Protein AF-W7A1K9-F1 (afdb_monomer_lite)

Foldseek 3Di:
DFDKDPFPVPDPDDPVVVVVLVVVLVVLVVVLVVLVVLLVVLVVQLVVLVVVVVVVVVVLVVCVVPPVSVVCVVPVVNVVVVVVVSVVSNVVSVVSNCRSVVSQVVVQVVCVVVQWHQDPPVSHIMGTHDDDDD

Organism: NCBI:txid1237626

Secondary structure (DSSP, 8-state):
---EESSGGGS---HHHHHHHHHHHHHHHHHHHHHHHHHHHHHHHHHHHHHHHHHHHHHHHHTTT-HHHHHHHH-HHHHHHHHHHHHHHHHHHHTTTTHHHHHHHHHHHHHGGGTEEE-TTT--EEEES-----

pLDDT: mean 86.51, std 12.62, range [36.5, 97.0]

Structure (mmCIF, N/CA/C/O backbone):
data_AF-W7A1K9-F1
#
_entry.id   AF-W7A1K9-F1
#
loop_
_atom_site.group_PDB
_atom_site.id
_atom_site.type_symbol
_atom_site.label_atom_id
_atom_site.label_alt_id
_atom_site.label_comp_id
_atom_site.label_asym_id
_atom_site.label_entity_id
_atom_site.label_seq_id
_atom_site.pdbx_PDB_ins_code
_atom_site.Cartn_x
_atom_site.Cartn_y
_atom_site.Cartn_z
_atom_site.occupancy
_atom_site.B_iso_or_equiv
_atom_site.auth_seq_id
_atom_site.auth_comp_id
_atom_site.auth_asym_id
_atom_site.auth_atom_id
_atom_site.pdbx_PDB_model_num
ATOM 1 N N . MET A 1 1 ? 31.935 5.159 -8.410 1.00 42.44 1 MET A N 1
ATOM 2 C CA . MET A 1 1 ? 30.562 5.709 -8.483 1.00 42.44 1 MET A CA 1
ATOM 3 C C . MET A 1 1 ? 29.998 5.357 -9.849 1.00 42.44 1 MET A C 1
ATOM 5 O O . MET A 1 1 ? 30.630 5.697 -10.836 1.00 42.44 1 MET A O 1
ATOM 9 N N . SER A 1 2 ? 28.894 4.607 -9.923 1.00 47.59 2 SER A N 1
ATOM 10 C CA . SER A 1 2 ? 28.248 4.323 -11.212 1.00 47.59 2 SER A CA 1
ATOM 11 C C . SER A 1 2 ? 27.448 5.567 -11.603 1.00 47.59 2 SER A C 1
ATOM 13 O O . SER A 1 2 ? 26.518 5.936 -10.887 1.00 47.59 2 SER A O 1
ATOM 15 N N . TYR A 1 3 ? 27.889 6.276 -12.643 1.00 60.97 3 TYR A N 1
ATOM 16 C CA . TYR A 1 3 ? 27.214 7.476 -13.134 1.00 60.97 3 TYR A CA 1
ATOM 17 C C . TYR A 1 3 ? 25.877 7.081 -13.765 1.00 60.97 3 TYR A C 1
ATOM 19 O O . TYR A 1 3 ? 25.799 6.097 -14.497 1.00 60.97 3 TYR A O 1
ATOM 27 N N . ALA A 1 4 ? 24.827 7.828 -13.437 1.00 62.00 4 ALA A N 1
ATOM 28 C CA . ALA A 1 4 ? 23.495 7.659 -13.993 1.00 62.00 4 ALA A CA 1
ATOM 29 C C . ALA A 1 4 ? 23.173 8.860 -14.881 1.00 62.00 4 ALA A C 1
ATOM 31 O O . ALA A 1 4 ? 23.276 10.000 -14.424 1.00 62.00 4 ALA A O 1
ATOM 32 N N . PHE A 1 5 ? 22.764 8.613 -16.122 1.00 67.44 5 PHE A N 1
ATOM 33 C CA . PHE A 1 5 ? 22.283 9.661 -17.017 1.00 67.44 5 PHE A CA 1
ATOM 34 C C . PHE A 1 5 ? 20.760 9.685 -16.989 1.00 67.44 5 PHE A C 1
ATOM 36 O O . PHE A 1 5 ? 20.102 8.725 -17.396 1.00 67.44 5 PHE A O 1
ATOM 43 N N . CYS A 1 6 ? 20.220 10.793 -16.488 1.00 68.69 6 CYS A N 1
ATOM 44 C CA . CYS A 1 6 ? 18.793 11.058 -16.409 1.00 68.69 6 CYS A CA 1
ATOM 45 C C . CYS A 1 6 ? 18.483 12.409 -17.071 1.00 68.69 6 CYS A C 1
ATOM 47 O O . CYS A 1 6 ? 19.120 13.402 -16.718 1.00 68.69 6 CYS A O 1
ATOM 49 N N . PRO A 1 7 ? 17.450 12.502 -17.918 1.00 68.06 7 PRO A N 1
ATOM 50 C CA . PRO A 1 7 ? 16.703 11.395 -18.517 1.00 68.06 7 PRO A CA 1
ATOM 51 C C . PRO A 1 7 ? 17.429 10.710 -19.690 1.00 68.06 7 PRO A C 1
ATOM 53 O O . PRO A 1 7 ? 18.323 11.289 -20.310 1.00 68.06 7 PRO A O 1
ATOM 56 N N . VAL A 1 8 ? 16.977 9.499 -20.039 1.00 68.25 8 VAL A N 1
ATOM 57 C CA . VAL A 1 8 ? 17.476 8.678 -21.167 1.00 68.25 8 VAL A CA 1
ATOM 58 C C . VAL A 1 8 ? 17.495 9.419 -22.510 1.00 68.25 8 VAL A C 1
ATOM 60 O O . VAL A 1 8 ? 18.289 9.079 -23.378 1.00 68.25 8 VAL A O 1
ATOM 63 N N . TYR A 1 9 ? 16.690 10.466 -22.705 1.00 61.94 9 TYR A N 1
ATOM 64 C CA . TYR A 1 9 ? 16.641 11.194 -23.981 1.00 61.94 9 TYR A CA 1
ATOM 65 C C . TYR A 1 9 ? 17.959 11.918 -24.333 1.00 61.94 9 TYR A C 1
ATOM 67 O O . TYR A 1 9 ? 18.183 12.228 -25.502 1.00 61.94 9 TYR A O 1
ATOM 75 N N . HIS A 1 10 ? 18.843 12.156 -23.354 1.00 63.03 10 HIS A N 1
ATOM 76 C CA . HIS A 1 10 ? 20.183 12.724 -23.579 1.00 63.03 10 HIS A CA 1
ATOM 77 C C . HIS A 1 10 ? 21.233 11.686 -23.990 1.00 63.03 10 HIS A C 1
ATOM 79 O O . HIS A 1 10 ? 22.397 12.026 -24.192 1.00 63.03 10 HIS A O 1
ATOM 85 N N . VAL A 1 11 ? 20.834 10.421 -24.102 1.00 68.81 11 VAL A N 1
ATOM 86 C CA . VAL A 1 11 ? 21.702 9.332 -24.525 1.00 68.81 11 VAL A CA 1
ATOM 87 C C . VAL A 1 11 ? 21.708 9.229 -26.051 1.00 68.81 11 VAL A C 1
ATOM 89 O O . VAL A 1 11 ? 20.666 9.340 -26.708 1.00 68.81 11 VAL A O 1
ATOM 92 N N . ASN A 1 12 ? 22.893 9.002 -26.622 1.00 70.00 12 ASN A N 1
ATOM 93 C CA . ASN A 1 12 ? 23.073 8.795 -28.056 1.00 70.00 12 ASN A CA 1
ATOM 94 C C . ASN A 1 12 ? 22.616 7.378 -28.462 1.00 70.00 12 ASN A C 1
ATOM 96 O O . ASN A 1 12 ? 23.413 6.450 -28.537 1.00 70.00 12 ASN A O 1
ATOM 100 N N . ILE A 1 13 ? 21.304 7.210 -28.642 1.00 75.56 13 ILE A N 1
ATOM 101 C CA . ILE A 1 13 ? 20.644 5.985 -29.124 1.00 75.56 13 ILE A CA 1
ATOM 102 C C . ILE A 1 13 ? 19.767 6.290 -30.343 1.00 75.56 13 ILE A C 1
ATOM 104 O O . ILE A 1 13 ? 19.338 7.432 -30.543 1.00 75.56 13 ILE A O 1
ATOM 108 N N . ASN A 1 14 ? 19.481 5.263 -31.144 1.00 83.31 14 ASN A N 1
ATOM 109 C CA . ASN A 1 14 ? 18.691 5.398 -32.367 1.00 83.31 14 ASN A CA 1
ATOM 110 C C . ASN A 1 14 ? 17.261 5.879 -32.065 1.00 83.31 14 ASN A C 1
ATOM 112 O O . ASN A 1 14 ? 16.678 5.539 -31.034 1.00 83.31 14 ASN A O 1
ATOM 116 N N . GLN A 1 15 ? 16.666 6.632 -32.994 1.00 83.56 15 GLN A N 1
ATOM 117 C CA . GLN A 1 15 ? 15.337 7.230 -32.819 1.00 83.56 15 GLN A CA 1
ATOM 118 C C . GLN A 1 15 ? 14.225 6.217 -32.462 1.00 83.56 15 GLN A C 1
ATOM 120 O O . GLN A 1 15 ? 13.489 6.486 -31.513 1.00 83.56 15 GLN A O 1
ATOM 125 N N . PRO A 1 16 ? 14.136 5.026 -33.093 1.00 86.44 16 PRO A N 1
ATOM 126 C CA . PRO A 1 16 ? 13.126 4.029 -32.720 1.00 86.44 16 PRO A CA 1
ATOM 127 C C . PRO A 1 16 ? 13.298 3.519 -31.282 1.00 86.44 16 PRO A C 1
ATOM 129 O O . PRO A 1 16 ? 12.329 3.373 -30.545 1.00 86.44 16 PRO A O 1
ATOM 132 N N . GLN A 1 17 ? 14.546 3.333 -30.835 1.00 81.50 17 GLN A N 1
ATOM 133 C CA . GLN A 1 17 ? 14.840 2.907 -29.463 1.00 81.50 17 GLN A CA 1
ATOM 134 C C . GLN A 1 17 ? 14.446 3.980 -28.443 1.00 81.50 17 GLN A C 1
ATOM 136 O O . GLN A 1 17 ? 13.991 3.653 -27.348 1.00 81.50 17 GLN A O 1
ATOM 141 N N . LYS A 1 18 ? 14.590 5.266 -28.790 1.00 83.06 18 LYS A N 1
ATOM 142 C CA . LYS A 1 18 ? 14.123 6.373 -27.942 1.00 83.06 18 LYS A CA 1
ATOM 143 C C . LYS A 1 18 ? 12.608 6.345 -27.773 1.00 83.06 18 LYS A C 1
ATOM 145 O O . LYS A 1 18 ? 12.128 6.517 -26.655 1.00 83.06 18 LYS A O 1
ATOM 150 N N . GLU A 1 19 ? 11.868 6.116 -28.855 1.00 86.81 19 GLU A N 1
ATOM 151 C CA . GLU A 1 19 ? 10.405 6.023 -28.815 1.00 86.81 19 GLU A CA 1
ATOM 152 C C . GLU A 1 19 ? 9.932 4.832 -27.977 1.00 86.81 19 GLU A C 1
ATOM 154 O O . GLU A 1 19 ? 9.042 4.993 -27.140 1.00 86.81 19 GLU A O 1
ATOM 159 N N . ASP A 1 20 ? 10.565 3.668 -28.127 1.00 87.69 20 ASP A N 1
ATOM 160 C CA . ASP A 1 20 ? 10.232 2.478 -27.342 1.00 87.69 20 ASP A CA 1
ATOM 161 C C . ASP A 1 20 ? 10.514 2.674 -25.846 1.00 87.69 20 ASP A C 1
ATOM 163 O O . ASP A 1 20 ? 9.684 2.319 -25.005 1.00 87.69 20 ASP A O 1
ATOM 167 N N . LEU A 1 21 ? 11.639 3.303 -25.488 1.00 87.25 21 LEU A N 1
ATOM 168 C CA . LEU A 1 21 ? 11.960 3.613 -24.090 1.00 87.25 21 LEU A CA 1
ATOM 169 C C . LEU A 1 21 ? 11.016 4.666 -23.497 1.00 87.25 21 LEU A C 1
ATOM 171 O O . LEU A 1 21 ? 10.671 4.574 -22.319 1.00 87.25 21 LEU A O 1
ATOM 175 N N . LEU A 1 22 ? 10.548 5.626 -24.298 1.00 88.38 22 LEU A N 1
ATOM 176 C CA . LEU A 1 22 ? 9.543 6.604 -23.876 1.00 88.38 22 LEU A CA 1
ATOM 177 C C . LEU A 1 22 ? 8.164 5.949 -23.671 1.00 88.38 22 LEU A C 1
ATOM 179 O O . LEU A 1 22 ? 7.480 6.228 -22.683 1.00 88.38 22 LEU A O 1
ATOM 183 N N . ARG A 1 23 ? 7.757 5.037 -24.564 1.00 90.06 23 ARG A N 1
ATOM 184 C CA . ARG A 1 23 ? 6.534 4.227 -24.402 1.00 90.06 23 ARG A CA 1
ATOM 185 C C . ARG A 1 23 ? 6.611 3.338 -23.165 1.00 90.06 23 ARG A C 1
ATOM 187 O O . ARG A 1 23 ? 5.645 3.218 -22.415 1.00 90.06 23 ARG A O 1
ATOM 194 N N . PHE A 1 24 ? 7.775 2.752 -22.913 1.00 91.19 24 PHE A N 1
ATOM 195 C CA . PHE A 1 24 ? 8.011 1.991 -21.696 1.00 91.19 24 PHE A CA 1
ATOM 196 C C . PHE A 1 24 ? 7.924 2.875 -20.444 1.00 91.19 24 PHE A C 1
ATOM 198 O O . PHE A 1 24 ? 7.244 2.504 -19.489 1.00 91.19 24 PHE A O 1
ATOM 205 N N . GLU A 1 25 ? 8.567 4.048 -20.444 1.00 90.88 25 GLU A N 1
ATOM 206 C CA . GLU A 1 25 ? 8.519 4.996 -19.325 1.00 90.88 25 GLU A CA 1
ATOM 207 C C . GLU A 1 25 ? 7.076 5.401 -19.014 1.00 90.88 25 GLU A C 1
ATOM 209 O O . GLU A 1 25 ? 6.635 5.260 -17.877 1.00 90.88 25 GLU A O 1
ATOM 214 N N . THR A 1 26 ? 6.313 5.826 -20.023 1.00 92.50 26 THR A N 1
ATOM 215 C CA . THR A 1 26 ? 4.902 6.213 -19.856 1.00 92.50 26 THR A CA 1
ATOM 216 C C . THR A 1 26 ? 4.062 5.073 -19.276 1.00 92.50 26 THR A C 1
ATOM 218 O O . THR A 1 26 ? 3.420 5.258 -18.242 1.00 92.50 26 THR A O 1
ATOM 221 N N . SER A 1 27 ? 4.162 3.861 -19.832 1.00 93.19 27 SER A N 1
ATOM 222 C CA . SER A 1 27 ? 3.475 2.678 -19.294 1.00 93.19 27 SER A CA 1
ATOM 223 C C . SER A 1 27 ? 3.896 2.346 -17.854 1.00 93.19 27 SER A C 1
ATOM 225 O O . SER A 1 27 ? 3.071 1.922 -17.032 1.00 93.19 27 SER A O 1
ATOM 227 N N . ALA A 1 28 ? 5.181 2.507 -17.528 1.00 92.56 28 ALA A N 1
ATOM 228 C CA . ALA A 1 28 ? 5.701 2.237 -16.196 1.00 92.56 28 ALA A CA 1
ATOM 229 C C . ALA A 1 28 ? 5.202 3.266 -15.172 1.00 92.56 28 ALA A C 1
ATOM 231 O O . ALA A 1 28 ? 4.861 2.891 -14.044 1.00 92.56 28 ALA A O 1
ATOM 232 N N . VAL A 1 29 ? 5.128 4.538 -15.571 1.00 93.50 29 VAL A N 1
ATOM 233 C CA . VAL A 1 29 ? 4.601 5.645 -14.768 1.00 93.50 29 VAL A CA 1
ATOM 234 C C . VAL A 1 29 ? 3.102 5.496 -14.539 1.00 93.50 29 VAL A C 1
ATOM 236 O O . VAL A 1 29 ? 2.653 5.665 -13.405 1.00 93.50 29 VAL A O 1
ATOM 239 N N . ASP A 1 30 ? 2.331 5.113 -15.554 1.00 94.50 30 ASP A N 1
ATOM 240 C CA . ASP A 1 30 ? 0.890 4.890 -15.406 1.00 94.50 30 ASP A CA 1
ATOM 241 C C . ASP A 1 30 ? 0.594 3.730 -14.448 1.00 94.50 30 ASP A C 1
ATOM 243 O O . ASP A 1 30 ? -0.231 3.858 -13.539 1.00 94.50 30 ASP A O 1
ATOM 24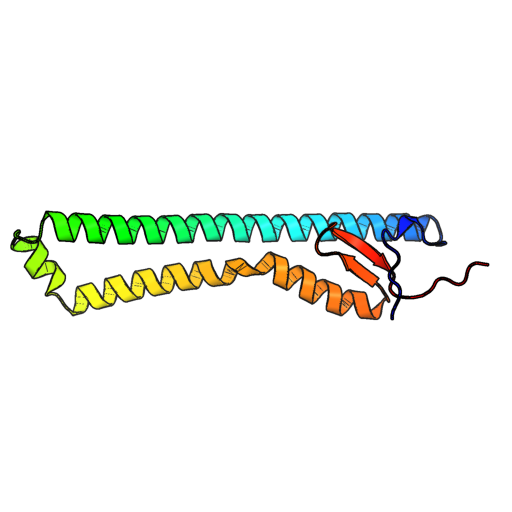7 N N . SER A 1 31 ? 1.354 2.636 -14.546 1.00 94.19 31 SER A N 1
ATOM 248 C CA . SER A 1 31 ? 1.271 1.530 -13.583 1.00 94.19 31 SER A CA 1
ATOM 249 C C . SER A 1 31 ? 1.619 1.984 -12.160 1.00 94.19 31 SER A C 1
ATOM 251 O O . SER A 1 31 ? 0.932 1.629 -11.198 1.00 94.19 31 SER A O 1
ATOM 253 N N . TYR A 1 32 ? 2.661 2.809 -12.003 1.00 93.75 32 TYR A N 1
ATOM 254 C CA . TYR A 1 32 ? 3.012 3.392 -10.707 1.00 93.75 32 TYR A CA 1
ATOM 255 C C . TYR A 1 32 ? 1.878 4.259 -10.145 1.00 93.75 32 TYR A C 1
ATOM 257 O O . TYR A 1 32 ? 1.533 4.106 -8.970 1.00 93.75 32 TYR A O 1
ATOM 265 N N . ARG A 1 33 ? 1.273 5.127 -10.968 1.00 93.81 33 ARG A N 1
ATOM 266 C CA . ARG A 1 33 ? 0.131 5.973 -10.582 1.00 93.81 33 ARG A CA 1
ATOM 267 C C . ARG A 1 33 ? -1.049 5.128 -10.124 1.00 93.81 33 ARG A C 1
ATOM 269 O O . ARG A 1 33 ? -1.562 5.368 -9.034 1.00 93.81 33 ARG A O 1
ATOM 276 N N . HIS A 1 34 ? -1.391 4.077 -10.863 1.00 94.81 34 HIS A N 1
ATOM 277 C CA . HIS A 1 34 ? -2.446 3.145 -10.473 1.00 94.81 34 HIS A CA 1
ATOM 278 C C . HIS A 1 34 ? -2.187 2.512 -9.093 1.00 94.81 34 HIS A C 1
ATOM 280 O O . HIS A 1 34 ? -3.045 2.529 -8.205 1.00 94.81 34 HIS A O 1
ATOM 286 N N . TYR A 1 35 ? -0.973 2.009 -8.844 1.00 94.06 35 TYR A N 1
ATOM 287 C CA . TYR A 1 35 ? -0.624 1.483 -7.520 1.00 94.06 35 TYR A CA 1
ATOM 288 C C . TYR A 1 35 ? -0.606 2.560 -6.431 1.00 94.06 35 TYR A C 1
ATOM 290 O O . TYR A 1 35 ? -0.903 2.259 -5.270 1.00 94.06 35 TYR A O 1
ATOM 298 N N . LYS A 1 36 ? -0.264 3.803 -6.782 1.00 93.62 36 LYS A N 1
ATOM 299 C CA . LYS A 1 36 ? -0.283 4.938 -5.859 1.00 93.62 36 LYS A CA 1
ATOM 300 C C . LYS A 1 36 ? -1.705 5.318 -5.462 1.00 93.62 36 LYS A C 1
ATOM 302 O O . LYS A 1 36 ? -1.948 5.569 -4.287 1.00 93.62 36 LYS A O 1
ATOM 307 N N . GLU A 1 37 ? -2.653 5.285 -6.390 1.00 94.94 37 GLU A N 1
ATOM 308 C CA . GLU A 1 37 ? -4.074 5.489 -6.093 1.00 94.94 37 GLU A CA 1
ATOM 309 C C . GLU A 1 37 ? -4.611 4.423 -5.138 1.00 94.94 37 GLU A C 1
ATOM 311 O O . GLU A 1 37 ? -5.296 4.749 -4.166 1.00 94.94 37 GLU A O 1
ATOM 316 N N . ILE A 1 38 ? -4.253 3.153 -5.361 1.00 93.31 38 ILE A N 1
ATOM 317 C CA . ILE A 1 38 ? -4.611 2.055 -4.452 1.00 93.31 38 ILE A CA 1
ATOM 318 C C . ILE A 1 38 ? -4.039 2.302 -3.049 1.00 93.31 38 ILE A C 1
ATOM 320 O O . ILE A 1 38 ? -4.752 2.127 -2.058 1.00 93.31 38 ILE A O 1
ATOM 324 N N . GLU A 1 39 ? -2.775 2.723 -2.945 1.00 93.88 39 GLU A N 1
ATOM 325 C CA . GLU A 1 39 ? -2.143 3.078 -1.669 1.00 93.88 39 GLU A CA 1
ATOM 326 C C . GLU A 1 39 ? -2.895 4.220 -0.970 1.00 93.88 39 GLU A C 1
ATOM 328 O O . GLU A 1 39 ? -3.235 4.094 0.208 1.00 93.88 39 GLU A O 1
ATOM 333 N N . THR A 1 40 ? -3.187 5.311 -1.683 1.00 93.06 40 THR A N 1
ATOM 334 C CA . THR A 1 40 ? -3.898 6.478 -1.141 1.00 93.06 40 THR A CA 1
ATOM 335 C C . THR A 1 40 ? -5.294 6.098 -0.660 1.00 93.06 40 THR A C 1
ATOM 337 O O . THR A 1 40 ? -5.669 6.419 0.468 1.00 93.06 40 THR A O 1
ATOM 340 N N . ARG A 1 41 ? -6.043 5.329 -1.459 1.00 94.00 41 ARG A N 1
ATOM 341 C CA . ARG A 1 41 ? -7.359 4.810 -1.067 1.00 94.00 41 ARG A CA 1
ATOM 342 C C . ARG A 1 41 ? -7.261 3.946 0.189 1.00 94.00 41 ARG A C 1
ATOM 344 O O . ARG A 1 41 ? -8.117 4.038 1.064 1.00 94.00 41 ARG A O 1
ATOM 351 N N . SER A 1 42 ? -6.210 3.136 0.308 1.00 93.81 42 SER A N 1
ATOM 352 C CA . SER A 1 42 ? -5.976 2.321 1.500 1.00 93.81 42 SER A CA 1
ATOM 353 C C . SER A 1 42 ? -5.658 3.161 2.741 1.00 93.81 42 SER A C 1
ATOM 355 O O . SER A 1 42 ? -6.200 2.890 3.809 1.00 93.81 42 SER A O 1
ATOM 357 N N . ARG A 1 43 ? -4.844 4.220 2.608 1.00 93.25 43 ARG A N 1
ATOM 358 C CA . ARG A 1 43 ? -4.567 5.173 3.701 1.00 93.25 43 ARG A CA 1
ATOM 359 C C . ARG A 1 43 ? -5.845 5.829 4.210 1.00 93.25 43 ARG A C 1
ATOM 361 O O . ARG A 1 43 ? -6.054 5.868 5.417 1.00 93.25 43 ARG A O 1
ATOM 368 N N . ILE A 1 44 ? -6.708 6.281 3.298 1.00 94.44 44 ILE A N 1
ATOM 369 C CA . ILE A 1 44 ? -8.009 6.867 3.649 1.00 94.44 44 ILE A CA 1
ATOM 370 C C . ILE A 1 44 ? -8.849 5.847 4.424 1.00 94.44 44 ILE A C 1
ATOM 372 O O . ILE A 1 44 ? -9.357 6.165 5.494 1.00 94.44 44 ILE A O 1
ATOM 376 N N . ARG A 1 45 ? -8.942 4.600 3.944 1.00 94.62 45 ARG A N 1
ATOM 377 C CA . ARG A 1 45 ? -9.691 3.537 4.636 1.00 94.62 45 ARG A CA 1
ATOM 378 C C . ARG A 1 45 ? -9.151 3.245 6.037 1.00 94.62 45 ARG A C 1
ATOM 380 O O . ARG A 1 45 ? -9.943 3.106 6.958 1.00 94.62 45 ARG A O 1
ATOM 387 N N . ILE A 1 46 ? -7.830 3.188 6.217 1.00 94.56 46 ILE A N 1
ATOM 388 C CA . ILE A 1 46 ? -7.218 3.018 7.547 1.00 94.56 46 ILE A CA 1
ATOM 389 C C . ILE A 1 46 ? -7.558 4.204 8.449 1.00 94.56 46 ILE A C 1
ATOM 391 O O . ILE A 1 46 ? -7.968 3.993 9.585 1.00 94.56 46 ILE A O 1
ATOM 395 N N . SER A 1 47 ? -7.437 5.432 7.938 1.00 96.00 47 SER A N 1
ATOM 396 C CA . SER A 1 47 ? -7.799 6.640 8.683 1.00 96.00 47 SER A CA 1
ATOM 397 C C . SER A 1 47 ? -9.253 6.588 9.149 1.00 96.00 47 SER A C 1
ATOM 399 O O . SER A 1 47 ? -9.512 6.825 10.320 1.00 96.00 47 SER A O 1
ATOM 401 N N . LEU A 1 48 ? -10.187 6.204 8.272 1.00 96.06 48 LEU A N 1
ATOM 402 C CA . LEU A 1 48 ? -11.605 6.059 8.613 1.00 96.06 48 LEU A CA 1
ATOM 403 C C . LEU A 1 48 ? -11.845 5.001 9.696 1.00 96.06 48 LEU A C 1
ATOM 405 O O . LEU A 1 48 ? -12.645 5.224 10.599 1.00 96.06 48 LEU A O 1
ATOM 409 N N . VAL A 1 49 ? -11.141 3.868 9.635 1.00 95.69 49 VAL A N 1
ATOM 410 C CA . VAL A 1 49 ? -11.236 2.820 10.664 1.00 95.69 49 VAL A CA 1
ATOM 411 C C . VAL A 1 49 ? -10.724 3.326 12.011 1.00 95.69 49 VAL A C 1
ATOM 413 O O . VAL A 1 49 ? -11.375 3.097 13.025 1.00 95.69 49 VAL A O 1
ATOM 416 N N . ILE A 1 50 ? -9.603 4.053 12.035 1.00 95.81 50 ILE A N 1
ATOM 417 C CA . ILE A 1 50 ? -9.078 4.661 13.267 1.00 95.81 50 ILE A CA 1
ATOM 418 C C . ILE A 1 50 ? -10.081 5.677 13.822 1.00 95.81 50 ILE A C 1
ATOM 420 O O . ILE A 1 50 ? -10.404 5.615 15.003 1.00 95.81 50 ILE A O 1
ATOM 424 N N . THR A 1 51 ? -10.633 6.553 12.977 1.00 97.00 51 THR A N 1
ATOM 425 C CA . THR A 1 51 ? -11.665 7.518 13.380 1.00 97.00 51 THR A CA 1
ATOM 426 C C . THR A 1 51 ? -12.893 6.825 13.970 1.00 97.00 51 THR A C 1
ATOM 428 O O . THR A 1 51 ? -13.403 7.269 14.996 1.00 97.00 51 THR A O 1
ATOM 431 N N . LEU A 1 52 ? -13.344 5.717 13.374 1.00 95.94 52 LEU A N 1
ATOM 432 C CA . LEU A 1 52 ? -14.460 4.927 13.892 1.00 95.94 52 LEU A CA 1
ATOM 433 C C . LEU A 1 52 ? -14.144 4.328 15.269 1.00 95.94 52 LEU A C 1
ATOM 435 O O . LEU A 1 52 ? -14.968 4.425 16.171 1.00 95.94 52 LEU A O 1
ATOM 439 N N . ILE A 1 53 ? -12.951 3.755 15.453 1.00 95.88 53 ILE A N 1
ATOM 440 C CA . ILE A 1 53 ? -12.512 3.224 16.753 1.00 95.88 53 ILE A CA 1
ATOM 441 C C . ILE A 1 53 ? -12.470 4.342 17.802 1.00 95.88 53 ILE A C 1
ATOM 443 O O . ILE A 1 53 ? -12.952 4.152 18.916 1.00 95.88 53 ILE A O 1
ATOM 447 N N . SER A 1 54 ? -11.942 5.517 17.452 1.00 96.62 54 SER A N 1
ATOM 448 C CA . SER A 1 54 ? -11.910 6.678 18.347 1.00 96.62 54 SER A CA 1
ATOM 449 C C . SER A 1 54 ? -13.312 7.159 18.726 1.00 96.62 54 SER A C 1
ATOM 451 O O . SER A 1 54 ? -13.549 7.463 19.891 1.00 96.62 54 SER A O 1
ATOM 453 N N . LEU A 1 55 ? -14.248 7.188 17.773 1.00 96.50 55 LEU A N 1
ATOM 454 C CA . LEU A 1 55 ? -15.654 7.516 18.025 1.00 96.50 55 LEU A CA 1
ATOM 455 C C . LEU A 1 55 ? -16.317 6.501 18.956 1.00 96.50 55 LEU A C 1
ATOM 457 O O . LEU A 1 55 ? -16.980 6.903 19.906 1.00 96.50 55 LEU A O 1
ATOM 461 N N . LEU A 1 56 ? -16.108 5.203 18.721 1.00 93.19 56 LEU A N 1
ATOM 462 C CA . LEU A 1 56 ? -16.619 4.153 19.602 1.00 93.19 56 LEU A CA 1
ATOM 463 C C . LEU A 1 56 ? -16.063 4.317 21.017 1.00 93.19 56 LEU A C 1
ATOM 465 O O . LEU A 1 56 ? -16.833 4.329 21.967 1.00 93.19 56 LEU A O 1
ATOM 469 N N . ALA A 1 57 ? -14.753 4.531 21.160 1.00 93.00 57 ALA A N 1
ATOM 470 C CA . ALA A 1 57 ? -14.132 4.760 22.462 1.00 93.00 57 ALA A CA 1
ATOM 471 C C . ALA A 1 57 ? -14.699 6.005 23.166 1.00 93.00 57 ALA A C 1
ATOM 473 O O . ALA A 1 57 ? -14.961 5.968 24.367 1.00 93.00 57 ALA A O 1
ATOM 474 N N . PHE A 1 58 ? -14.928 7.089 22.420 1.00 95.56 58 PHE A N 1
ATOM 475 C CA . PHE A 1 58 ? -15.531 8.314 22.940 1.00 95.56 58 PHE A CA 1
ATOM 476 C C . PHE A 1 58 ? -16.968 8.095 23.427 1.00 95.56 58 PHE A C 1
ATOM 478 O O . PHE A 1 58 ? -17.305 8.509 24.532 1.00 95.56 58 PHE A O 1
ATOM 485 N N . VAL A 1 59 ? -17.805 7.414 22.639 1.00 92.12 59 VAL A N 1
ATOM 486 C CA . VAL A 1 59 ? -19.185 7.086 23.031 1.00 92.12 59 VAL A CA 1
ATOM 487 C C . VAL A 1 59 ? -19.185 6.193 24.270 1.00 92.12 59 VAL A C 1
ATOM 489 O O . VAL A 1 59 ? -19.875 6.495 25.240 1.00 92.12 59 VAL A O 1
ATOM 492 N N . THR A 1 60 ? -18.357 5.149 24.286 1.00 91.38 60 THR A N 1
ATOM 493 C CA . THR A 1 60 ? -18.210 4.263 25.445 1.00 91.38 60 THR A CA 1
ATOM 494 C C . THR A 1 60 ? -17.810 5.032 26.704 1.00 91.38 60 THR A C 1
ATOM 496 O O . THR A 1 60 ? -18.340 4.776 27.781 1.00 91.38 60 THR A O 1
ATOM 499 N N . TRP A 1 61 ? -16.908 6.008 26.5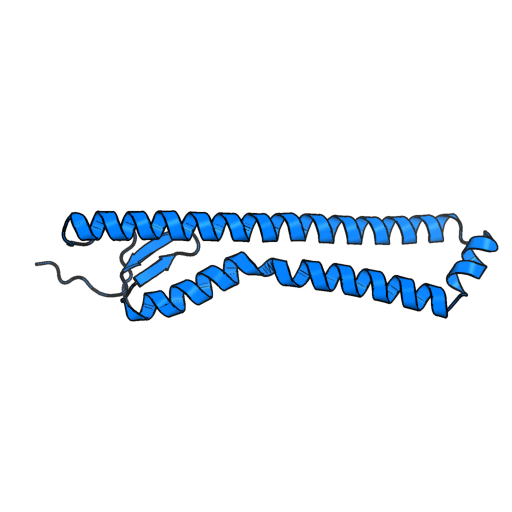78 1.00 91.75 61 TRP A N 1
ATOM 500 C CA . TRP A 1 61 ? -16.519 6.875 27.688 1.00 91.75 61 TRP A CA 1
ATOM 501 C C . TRP A 1 61 ? -17.657 7.787 28.157 1.00 91.75 61 TRP A C 1
ATOM 503 O O . TRP A 1 61 ? -17.882 7.920 29.361 1.00 91.75 61 TRP A O 1
ATOM 513 N N . GLN A 1 62 ? -18.381 8.403 27.221 1.00 95.12 62 GLN A N 1
ATOM 514 C CA . GLN A 1 62 ? -19.468 9.330 27.528 1.00 95.12 62 GLN A CA 1
ATOM 515 C C . GLN A 1 62 ? -20.627 8.647 28.266 1.00 95.12 62 GLN A C 1
ATOM 517 O O . GLN A 1 62 ? -21.237 9.254 29.141 1.00 95.12 62 GLN A O 1
ATOM 522 N N . PHE A 1 63 ? -20.899 7.380 27.949 1.00 93.31 63 PHE A N 1
ATOM 523 C CA . PHE A 1 63 ? -21.964 6.577 28.557 1.00 93.31 63 PHE A CA 1
ATOM 524 C C . PHE A 1 63 ? -21.431 5.533 29.550 1.00 93.31 63 PHE A C 1
ATOM 526 O O . PHE A 1 63 ? -22.065 4.509 29.778 1.00 93.31 63 PHE A O 1
ATOM 533 N N . ARG A 1 64 ? -20.273 5.780 30.175 1.00 87.75 64 ARG A N 1
ATOM 534 C CA . ARG A 1 64 ? -19.615 4.816 31.081 1.00 87.75 64 ARG A CA 1
ATOM 535 C C . ARG A 1 64 ? -20.444 4.401 32.306 1.00 87.75 64 ARG A C 1
ATOM 537 O O . ARG A 1 64 ? -20.141 3.386 32.919 1.00 87.75 64 ARG A O 1
ATOM 544 N N . GLU A 1 65 ? -21.431 5.205 32.694 1.00 92.56 65 GLU A N 1
ATOM 545 C CA . GLU A 1 65 ? -22.315 4.939 33.840 1.00 92.56 65 GLU A CA 1
ATOM 546 C C . GLU A 1 65 ? -23.583 4.169 33.431 1.00 92.56 65 GLU A C 1
ATOM 548 O O . GLU A 1 65 ? -24.325 3.689 34.289 1.00 92.56 65 GLU A O 1
ATOM 553 N N . ASP A 1 66 ? -23.825 4.008 32.126 1.00 93.44 66 ASP A N 1
ATOM 554 C CA . ASP A 1 66 ? -24.933 3.215 31.606 1.00 93.44 66 ASP A CA 1
ATOM 555 C C . ASP A 1 66 ? -24.635 1.719 31.788 1.00 93.44 66 ASP A C 1
ATOM 557 O O . ASP A 1 66 ? -23.628 1.192 31.300 1.00 93.44 66 ASP A O 1
ATOM 561 N N . ARG A 1 67 ? -25.535 1.012 32.483 1.00 91.00 67 ARG A N 1
ATOM 562 C CA . ARG A 1 67 ? -25.409 -0.433 32.729 1.00 91.00 67 ARG A CA 1
ATOM 563 C C . ARG A 1 67 ? -25.315 -1.236 31.435 1.00 91.00 67 ARG A C 1
ATOM 565 O O . ARG A 1 67 ? -24.542 -2.182 31.372 1.00 91.00 67 ARG A O 1
ATOM 572 N N . THR A 1 68 ? -26.033 -0.826 30.396 1.00 88.62 68 THR A N 1
ATOM 573 C CA . THR A 1 68 ? -26.025 -1.489 29.087 1.00 88.62 68 THR A CA 1
ATOM 574 C C . THR A 1 68 ? -24.636 -1.441 28.458 1.00 88.62 68 THR A C 1
ATOM 576 O O . THR A 1 68 ? -24.156 -2.427 27.896 1.00 88.62 68 THR A O 1
ATOM 579 N N . VAL A 1 69 ? -23.965 -0.291 28.568 1.00 87.25 69 VAL A N 1
ATOM 580 C CA . VAL A 1 69 ? -22.607 -0.094 28.051 1.00 87.25 69 VAL A CA 1
ATOM 581 C C . VAL A 1 69 ? -21.612 -0.931 28.851 1.00 87.25 69 VAL A C 1
ATOM 583 O O . VAL A 1 69 ? -20.803 -1.641 28.255 1.00 87.25 69 VAL A O 1
ATOM 586 N N . LEU A 1 70 ? -21.716 -0.925 30.181 1.00 89.38 70 LEU A N 1
ATOM 587 C CA . LEU A 1 70 ? -20.890 -1.758 31.060 1.00 89.38 70 LEU A CA 1
ATOM 588 C C . LEU A 1 70 ? -21.041 -3.256 30.762 1.00 89.38 70 LEU A C 1
ATOM 590 O O . LEU A 1 70 ? -20.035 -3.944 30.596 1.00 89.38 70 LEU A O 1
ATOM 594 N N . ASP A 1 71 ? -22.270 -3.754 30.623 1.00 90.44 71 ASP A N 1
ATOM 595 C CA . ASP A 1 71 ? -22.541 -5.162 30.310 1.00 90.44 71 ASP A CA 1
ATOM 596 C C . ASP A 1 71 ? -21.995 -5.552 28.929 1.00 90.44 71 ASP A C 1
ATOM 598 O O . ASP A 1 71 ? -21.446 -6.642 28.749 1.00 90.44 71 ASP A O 1
ATOM 602 N N . THR A 1 72 ? -22.072 -4.637 27.958 1.00 88.50 72 THR A N 1
ATOM 603 C CA . THR A 1 72 ? -21.518 -4.844 26.612 1.00 88.50 72 THR A CA 1
ATOM 604 C C . THR A 1 72 ? -19.992 -4.951 26.639 1.00 88.50 72 THR A C 1
ATOM 606 O O . THR A 1 72 ? -19.435 -5.851 26.013 1.00 88.50 72 THR A O 1
ATOM 609 N N . ILE A 1 73 ? -19.303 -4.074 27.379 1.00 88.12 73 ILE A N 1
ATOM 610 C CA . ILE A 1 73 ? -17.836 -4.123 27.531 1.00 88.12 73 ILE A CA 1
ATOM 611 C C . ILE A 1 73 ? -17.410 -5.379 28.299 1.00 88.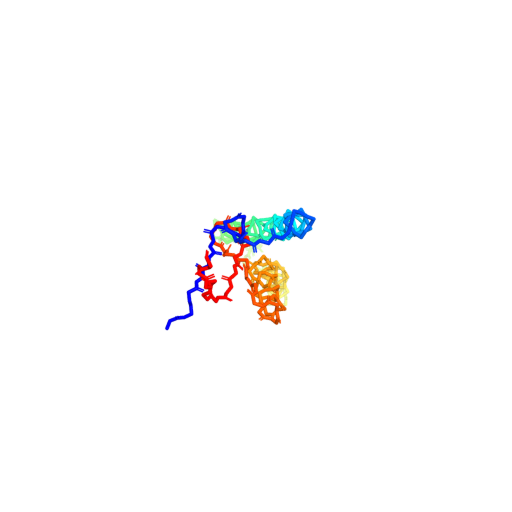12 73 ILE A C 1
ATOM 613 O O . ILE A 1 73 ? -16.406 -6.004 27.961 1.00 88.12 73 ILE A O 1
ATOM 617 N N . ASN A 1 74 ? -18.173 -5.771 29.321 1.00 90.88 74 ASN A N 1
ATOM 618 C CA . ASN A 1 74 ? -17.882 -6.955 30.131 1.00 90.88 74 ASN A CA 1
ATOM 619 C C . ASN A 1 74 ? -18.134 -8.272 29.379 1.00 90.88 74 ASN A C 1
ATOM 621 O O . ASN A 1 74 ? -17.690 -9.335 29.820 1.00 90.88 74 ASN A O 1
ATOM 625 N N . ASN A 1 75 ? -18.791 -8.226 28.218 1.00 93.75 75 ASN A N 1
ATOM 626 C CA . ASN A 1 75 ? -18.938 -9.372 27.333 1.00 93.75 75 ASN A CA 1
ATOM 627 C C . ASN A 1 75 ? -17.610 -9.671 26.607 1.00 93.75 75 ASN A C 1
ATOM 629 O O . ASN A 1 75 ? -17.367 -9.238 25.479 1.00 93.75 75 ASN A O 1
ATOM 633 N N . ILE A 1 76 ? -16.741 -10.442 27.269 1.00 90.44 76 ILE A N 1
ATOM 634 C CA . ILE A 1 76 ? -15.401 -10.799 26.775 1.00 90.44 76 ILE A CA 1
ATOM 635 C C . ILE A 1 76 ? -15.431 -11.404 25.355 1.00 90.44 76 ILE A C 1
ATOM 637 O O . ILE A 1 76 ? -14.657 -10.937 24.514 1.00 90.44 76 ILE A O 1
ATOM 641 N N . PRO A 1 77 ? -16.297 -12.393 25.029 1.00 94.56 77 PRO A N 1
ATOM 642 C CA . PRO A 1 77 ? -16.382 -12.928 23.669 1.00 94.56 77 PRO A CA 1
ATOM 643 C C . PRO A 1 77 ? -16.677 -11.860 22.611 1.00 94.56 77 PRO A C 1
ATOM 645 O O . PRO A 1 77 ? -16.029 -11.833 21.562 1.00 94.56 77 PRO A O 1
ATOM 648 N N . LEU A 1 78 ? -17.622 -10.959 22.896 1.00 92.38 78 LEU A N 1
ATOM 649 C CA . LEU A 1 78 ? -17.980 -9.869 21.992 1.00 92.38 78 LEU A CA 1
ATOM 650 C C . LEU A 1 78 ? -16.800 -8.914 21.788 1.00 92.38 78 LEU A C 1
ATOM 652 O O . LEU A 1 78 ? -16.449 -8.601 20.650 1.00 92.38 78 LEU A O 1
ATOM 656 N N . MET A 1 79 ? -16.147 -8.492 22.872 1.00 92.56 79 MET A N 1
ATOM 657 C CA . MET A 1 79 ? -15.009 -7.574 22.797 1.00 92.56 79 MET A CA 1
ATOM 658 C C . MET A 1 79 ? -13.825 -8.178 22.037 1.00 92.56 79 MET A C 1
ATOM 660 O O . MET A 1 79 ? -13.206 -7.493 21.220 1.00 92.56 79 MET A O 1
ATOM 664 N N . LEU A 1 80 ? -13.540 -9.470 22.230 1.00 94.31 80 LEU A N 1
ATOM 665 C CA . LEU A 1 80 ? -12.526 -10.182 21.448 1.00 94.31 80 LEU A CA 1
ATOM 666 C C . LEU A 1 80 ? -12.862 -10.180 19.956 1.00 94.31 80 LEU A C 1
ATOM 668 O O . LEU A 1 80 ? -11.987 -9.906 19.132 1.00 94.31 80 LEU A O 1
ATOM 672 N N . PHE A 1 81 ? -14.121 -10.441 19.604 1.00 95.75 81 PHE A N 1
ATOM 673 C CA . PHE A 1 81 ? -14.566 -10.417 18.216 1.00 95.75 81 PHE A CA 1
ATOM 674 C C . PHE A 1 81 ? -14.403 -9.027 17.586 1.00 95.75 81 PHE A C 1
ATOM 676 O O . PHE A 1 81 ? -13.842 -8.913 16.497 1.00 95.75 81 PHE A O 1
ATOM 683 N N . VAL A 1 82 ? -14.817 -7.965 18.285 1.00 93.81 82 VAL A N 1
ATOM 684 C CA . VAL A 1 82 ? -14.680 -6.574 17.820 1.00 93.81 82 VAL A CA 1
ATOM 685 C C . VAL A 1 82 ? -13.208 -6.206 17.602 1.00 93.81 82 VAL A C 1
ATOM 687 O O . VAL A 1 82 ? -12.845 -5.672 16.550 1.00 93.81 82 VAL A O 1
ATOM 690 N N . CYS A 1 83 ? -12.333 -6.546 18.551 1.00 93.88 83 CYS A N 1
ATOM 691 C CA . CYS A 1 83 ? -10.893 -6.314 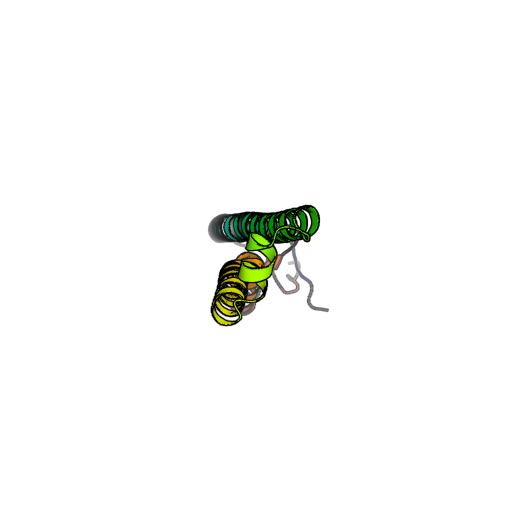18.432 1.00 93.88 83 CYS A CA 1
ATOM 692 C C . CYS A 1 83 ? -10.283 -7.058 17.233 1.00 93.88 83 CYS A C 1
ATOM 694 O O . CYS A 1 83 ? -9.545 -6.463 16.441 1.00 93.88 83 CYS A O 1
ATOM 696 N N . LEU A 1 84 ? -10.610 -8.344 17.062 1.00 96.44 84 LEU A N 1
ATOM 697 C CA . LEU A 1 84 ? -10.135 -9.149 15.933 1.00 96.44 84 LEU A CA 1
ATOM 698 C C . LEU A 1 84 ? -10.639 -8.607 14.595 1.00 96.44 84 LEU A C 1
ATOM 700 O O . LEU A 1 84 ? -9.872 -8.535 13.633 1.00 96.44 84 LEU A O 1
ATOM 704 N N . PHE A 1 85 ? -11.900 -8.186 14.534 1.00 95.81 85 PHE A N 1
ATOM 705 C CA . PHE A 1 85 ? -12.499 -7.592 13.347 1.00 95.81 85 PHE A CA 1
ATOM 706 C C . PHE A 1 85 ? -11.726 -6.348 12.892 1.00 95.81 85 PHE A C 1
ATOM 708 O O . PHE A 1 85 ? -11.265 -6.287 11.747 1.00 95.81 85 PHE A O 1
ATOM 715 N N . PHE A 1 86 ? -11.492 -5.391 13.796 1.00 95.56 86 PHE A N 1
ATOM 716 C CA . PHE A 1 86 ? -10.719 -4.192 13.471 1.00 95.56 86 PHE A CA 1
ATOM 717 C C . PHE A 1 86 ? -9.274 -4.514 13.089 1.00 95.56 86 PHE A C 1
ATOM 719 O O . PHE A 1 86 ? -8.759 -3.963 12.111 1.00 95.56 86 PHE A O 1
ATOM 726 N N . PHE A 1 87 ? -8.634 -5.448 13.796 1.00 95.25 87 PHE A N 1
ATOM 727 C CA . PHE A 1 87 ? -7.286 -5.898 13.465 1.00 95.25 87 PHE A CA 1
ATOM 728 C C . PHE A 1 87 ? -7.200 -6.459 12.037 1.00 95.25 87 PHE A C 1
ATOM 730 O O . PHE A 1 87 ? -6.313 -6.074 11.270 1.00 95.25 87 PHE A O 1
ATOM 737 N N . LEU A 1 88 ? -8.132 -7.334 11.646 1.00 95.56 88 LEU A N 1
ATOM 738 C CA . LEU A 1 88 ? -8.161 -7.929 10.309 1.00 95.56 88 LEU A CA 1
ATOM 739 C C . LEU A 1 88 ? -8.399 -6.883 9.216 1.00 95.56 88 LEU A C 1
ATOM 741 O O . LEU A 1 88 ? -7.728 -6.923 8.180 1.00 95.56 88 LEU A O 1
ATOM 745 N N . ILE A 1 89 ? -9.292 -5.920 9.455 1.00 93.88 89 ILE A N 1
ATOM 746 C CA . ILE A 1 89 ? -9.561 -4.822 8.518 1.00 93.88 89 ILE A CA 1
ATOM 747 C C . ILE A 1 89 ? -8.315 -3.960 8.313 1.00 93.88 89 ILE A C 1
ATOM 749 O O . ILE A 1 89 ? -7.900 -3.726 7.173 1.00 93.88 89 ILE A O 1
ATOM 753 N N . ILE A 1 90 ? -7.684 -3.517 9.403 1.00 93.12 90 ILE A N 1
ATOM 754 C CA . ILE A 1 90 ? -6.467 -2.702 9.330 1.00 93.12 90 ILE A CA 1
ATOM 755 C C . ILE A 1 90 ? -5.368 -3.484 8.612 1.00 93.12 90 ILE A C 1
ATOM 757 O O . ILE A 1 90 ? -4.742 -2.952 7.695 1.00 93.12 90 ILE A O 1
ATOM 761 N N . LYS A 1 91 ? -5.172 -4.765 8.951 1.00 93.62 91 LYS A N 1
ATOM 762 C CA . LYS A 1 91 ? -4.191 -5.644 8.299 1.00 93.62 91 LYS A CA 1
ATOM 763 C C . LYS A 1 91 ? -4.434 -5.761 6.793 1.00 93.62 91 LYS A C 1
ATOM 765 O O . LYS A 1 91 ? -3.484 -5.686 6.009 1.00 93.62 91 LYS A O 1
ATOM 770 N N . HIS A 1 92 ? -5.688 -5.924 6.375 1.00 91.44 92 HIS A N 1
ATOM 771 C CA . HIS A 1 92 ? -6.050 -6.010 4.963 1.00 91.44 92 HIS A CA 1
ATOM 772 C C . HIS A 1 92 ? -5.665 -4.732 4.201 1.00 91.44 92 HIS A C 1
ATOM 774 O O . HIS A 1 92 ? -5.013 -4.801 3.156 1.00 91.44 92 HIS A O 1
ATOM 780 N N . TYR A 1 93 ? -5.996 -3.559 4.745 1.00 92.12 93 TYR A N 1
ATOM 781 C CA . TYR A 1 93 ? -5.639 -2.282 4.127 1.00 92.12 93 TYR A CA 1
ATOM 782 C C . TYR A 1 93 ? -4.134 -1.992 4.194 1.00 92.12 93 TYR A C 1
ATOM 784 O O . TYR A 1 93 ? -3.550 -1.482 3.231 1.00 92.12 93 TYR A O 1
ATOM 792 N N . TYR A 1 94 ? -3.463 -2.391 5.272 1.00 90.06 94 TYR A N 1
ATOM 793 C CA . TYR A 1 94 ? -2.024 -2.203 5.438 1.00 90.06 94 TYR A CA 1
ATOM 794 C C . TYR A 1 94 ? -1.221 -2.875 4.317 1.00 90.06 94 TYR A C 1
ATOM 796 O O . TYR A 1 94 ? -0.271 -2.290 3.797 1.00 90.06 94 TYR A O 1
ATOM 804 N N . LYS A 1 95 ? -1.652 -4.058 3.849 1.00 89.81 95 LYS A N 1
ATOM 805 C CA . LYS A 1 95 ? -1.016 -4.774 2.725 1.00 89.81 95 LYS A CA 1
ATOM 806 C C . LYS A 1 95 ? -0.900 -3.919 1.455 1.00 89.81 95 LYS A C 1
ATOM 808 O O . LYS A 1 95 ? 0.008 -4.124 0.651 1.00 89.81 95 LYS A O 1
ATOM 813 N N . SER A 1 96 ? -1.803 -2.960 1.262 1.00 89.31 96 SER A N 1
ATOM 814 C CA . SER A 1 96 ? -1.819 -2.097 0.078 1.00 89.31 96 SER A CA 1
ATOM 815 C C . SER A 1 96 ? -0.982 -0.820 0.223 1.00 89.31 96 SER A C 1
ATOM 817 O O . SER A 1 96 ? -0.752 -0.149 -0.780 1.00 89.31 96 SER A O 1
ATOM 819 N N . LEU A 1 97 ? -0.471 -0.499 1.420 1.00 87.62 97 LEU A N 1
ATOM 820 C CA . LEU A 1 97 ? 0.238 0.761 1.692 1.00 87.62 97 LEU A CA 1
ATOM 821 C C . LEU A 1 97 ? 1.579 0.916 0.966 1.00 87.62 97 LEU A C 1
ATOM 823 O O . LEU A 1 97 ? 2.085 2.025 0.847 1.00 87.62 97 LEU A O 1
ATOM 827 N N . PHE A 1 98 ? 2.167 -0.177 0.482 1.00 87.50 98 PHE A N 1
ATOM 828 C CA . PHE A 1 98 ? 3.505 -0.154 -0.113 1.00 87.50 98 PHE A CA 1
ATOM 829 C C . PHE A 1 98 ? 3.549 -0.737 -1.525 1.00 87.50 98 PHE A C 1
ATOM 831 O O . PHE A 1 98 ? 4.634 -1.022 -2.032 1.00 87.50 98 PHE A O 1
ATOM 838 N N . LYS A 1 99 ? 2.391 -0.902 -2.181 1.00 89.94 99 LYS A N 1
ATOM 839 C CA . LYS A 1 99 ? 2.322 -1.469 -3.538 1.00 89.94 99 LYS A CA 1
ATOM 840 C C . LYS A 1 99 ? 3.104 -0.638 -4.556 1.00 89.94 99 LYS A C 1
ATOM 842 O O . LYS A 1 99 ? 3.875 -1.210 -5.316 1.00 89.94 99 LYS A O 1
ATOM 847 N N . SER A 1 100 ? 2.979 0.690 -4.517 1.00 89.06 100 SER A N 1
ATOM 848 C CA . SER A 1 100 ? 3.686 1.612 -5.424 1.00 89.06 100 SER A CA 1
ATOM 849 C C . SER A 1 100 ? 5.216 1.483 -5.305 1.00 89.06 100 SER A C 1
ATOM 851 O O . SER A 1 100 ? 5.923 1.281 -6.289 1.00 89.06 100 SER A O 1
ATOM 853 N N . LYS A 1 101 ? 5.732 1.497 -4.071 1.00 89.00 101 LYS A N 1
ATOM 854 C CA . LYS A 1 101 ? 7.160 1.339 -3.763 1.00 89.00 101 LYS A CA 1
ATOM 855 C C . LYS A 1 101 ? 7.670 -0.065 -4.100 1.00 89.00 101 LYS A C 1
ATOM 857 O O . LYS A 1 101 ? 8.781 -0.211 -4.605 1.00 89.00 101 LYS A O 1
ATOM 862 N N . GLY A 1 102 ? 6.869 -1.095 -3.820 1.00 91.44 102 GLY A N 1
ATOM 863 C CA . GLY A 1 102 ? 7.175 -2.483 -4.165 1.00 91.44 102 GLY A CA 1
ATOM 864 C C . GLY A 1 102 ? 7.275 -2.689 -5.675 1.00 91.44 102 GLY A C 1
ATOM 865 O O . GLY A 1 102 ? 8.220 -3.325 -6.136 1.00 91.44 102 GLY A O 1
ATOM 866 N N . TYR A 1 103 ? 6.364 -2.074 -6.431 1.00 92.69 103 TYR A N 1
ATOM 867 C CA . TYR A 1 103 ? 6.385 -2.061 -7.889 1.00 92.69 103 TYR A CA 1
ATOM 868 C C . TYR A 1 103 ? 7.683 -1.449 -8.432 1.00 92.69 103 TYR A C 1
ATOM 870 O O . TYR A 1 103 ? 8.408 -2.143 -9.137 1.00 92.69 103 TYR A O 1
ATOM 878 N N . ILE A 1 104 ? 8.048 -0.223 -8.027 1.00 91.56 104 ILE A N 1
ATOM 879 C CA . ILE A 1 104 ? 9.299 0.427 -8.473 1.00 91.56 104 ILE A CA 1
ATOM 880 C C . ILE A 1 104 ? 10.527 -0.410 -8.114 1.00 91.56 104 ILE A C 1
ATOM 882 O O . ILE A 1 104 ? 11.433 -0.571 -8.926 1.00 91.56 104 ILE A O 1
ATOM 886 N N . LYS A 1 105 ? 10.564 -0.987 -6.907 1.00 92.00 105 LYS A N 1
ATOM 887 C CA . LYS A 1 105 ? 11.677 -1.845 -6.478 1.00 92.00 105 LYS A CA 1
ATOM 888 C C . LYS A 1 105 ? 11.795 -3.098 -7.351 1.00 92.00 105 LYS A C 1
ATOM 890 O O . LYS A 1 105 ? 12.906 -3.472 -7.720 1.00 92.00 105 LYS A O 1
ATOM 895 N N . SER A 1 106 ? 10.671 -3.743 -7.658 1.00 92.31 106 SER A N 1
ATOM 896 C CA . SER A 1 106 ? 10.630 -4.923 -8.526 1.00 92.31 106 SER A CA 1
ATOM 897 C C . SER A 1 106 ? 11.032 -4.569 -9.954 1.00 92.31 106 SER A C 1
ATOM 899 O O . SER A 1 106 ? 11.872 -5.246 -10.538 1.00 92.31 106 SER A O 1
ATOM 901 N N . LEU A 1 107 ? 10.494 -3.469 -10.482 1.00 92.94 107 LEU A N 1
ATOM 902 C CA . LEU A 1 107 ? 10.801 -2.957 -11.811 1.00 92.94 107 LEU A CA 1
ATOM 903 C C . LEU A 1 107 ? 12.293 -2.644 -11.951 1.00 92.94 107 LEU A C 1
ATOM 905 O O . LEU A 1 107 ? 12.943 -3.149 -12.859 1.00 92.94 107 LEU A O 1
ATOM 909 N N . ASN A 1 108 ? 12.865 -1.894 -11.005 1.00 92.00 108 ASN A N 1
ATOM 910 C CA . ASN A 1 108 ? 14.283 -1.537 -11.019 1.00 92.00 108 ASN A CA 1
ATOM 911 C C . ASN A 1 108 ? 15.205 -2.755 -10.883 1.00 92.00 108 ASN A C 1
ATOM 913 O O . ASN A 1 108 ? 16.315 -2.731 -11.407 1.00 92.00 108 ASN A O 1
ATOM 917 N N . LYS A 1 109 ? 14.763 -3.840 -10.230 1.00 92.06 109 LYS A N 1
ATOM 918 C CA . LYS A 1 109 ? 15.520 -5.101 -10.199 1.00 92.06 109 LYS A CA 1
ATOM 919 C C . LYS A 1 109 ? 15.635 -5.716 -11.597 1.00 92.06 109 LYS A C 1
ATOM 921 O O . LYS A 1 109 ? 16.712 -6.186 -11.948 1.00 92.06 109 LYS A O 1
ATOM 926 N N . THR A 1 110 ? 14.558 -5.679 -12.380 1.00 90.94 110 THR A N 1
ATOM 927 C CA . THR A 1 110 ? 14.550 -6.149 -13.772 1.00 90.94 110 THR A CA 1
ATOM 928 C C . THR A 1 110 ? 15.332 -5.203 -14.682 1.00 90.94 110 THR A C 1
ATOM 930 O O . THR A 1 110 ? 16.198 -5.650 -15.427 1.00 90.94 110 THR A O 1
ATOM 933 N N . LEU A 1 111 ? 15.095 -3.891 -14.574 1.00 89.25 111 LEU A N 1
ATOM 934 C CA . LEU A 1 111 ? 15.754 -2.870 -15.396 1.00 89.25 111 LEU A CA 1
ATOM 935 C C . LEU A 1 111 ? 17.272 -2.839 -15.221 1.00 89.25 111 LEU A C 1
ATOM 937 O O . LEU A 1 111 ? 17.992 -2.581 -16.182 1.00 89.25 111 LEU A O 1
ATOM 941 N N . LYS A 1 112 ? 17.771 -3.182 -14.029 1.00 87.94 112 LYS A N 1
ATOM 942 C CA . LYS A 1 112 ? 19.210 -3.284 -13.780 1.00 87.94 112 LYS A CA 1
ATOM 943 C C . LYS A 1 112 ? 19.901 -4.279 -14.722 1.00 87.94 112 LYS A C 1
ATOM 945 O O . LYS A 1 112 ? 21.052 -4.050 -15.073 1.00 87.94 112 LYS A O 1
ATOM 950 N N . GLY A 1 113 ? 19.211 -5.337 -15.161 1.00 86.44 113 GLY A N 1
ATOM 951 C CA . GLY A 1 113 ? 19.729 -6.281 -16.162 1.00 86.44 113 GLY A CA 1
ATOM 952 C C . GLY A 1 113 ? 19.941 -5.664 -17.550 1.00 86.44 113 GLY A C 1
ATOM 953 O O . GLY A 1 113 ? 20.705 -6.199 -18.343 1.00 86.44 113 GLY A O 1
ATOM 954 N N . PHE A 1 114 ? 19.318 -4.514 -17.812 1.00 84.50 114 PHE A N 1
ATOM 955 C CA . PHE A 1 114 ? 19.415 -3.750 -19.056 1.00 84.50 114 PHE A CA 1
ATOM 956 C C . PHE A 1 114 ? 20.221 -2.453 -18.891 1.00 84.50 114 PHE A C 1
ATOM 958 O O . PHE A 1 114 ? 20.157 -1.585 -19.755 1.00 84.50 114 PHE A O 1
ATOM 965 N N . ASN A 1 115 ? 20.949 -2.285 -17.780 1.00 86.38 115 ASN A N 1
ATOM 966 C CA . ASN A 1 115 ? 21.608 -1.025 -17.415 1.00 86.38 115 ASN A CA 1
ATOM 967 C C . ASN A 1 115 ? 20.639 0.167 -17.339 1.00 86.38 115 ASN A C 1
ATOM 969 O O . ASN A 1 115 ? 21.017 1.303 -17.603 1.00 86.38 115 ASN A O 1
ATOM 973 N N . LEU A 1 116 ? 19.388 -0.073 -16.950 1.00 87.25 116 LEU A N 1
ATOM 974 C CA . LEU A 1 116 ? 18.368 0.957 -16.778 1.00 87.25 116 LEU A CA 1
ATOM 975 C C . LEU A 1 116 ? 17.913 1.026 -15.318 1.00 87.25 116 LEU A C 1
ATOM 977 O O . LEU A 1 116 ? 17.994 0.053 -14.564 1.00 87.25 116 LEU A O 1
ATOM 981 N N . TYR A 1 117 ? 17.373 2.170 -14.917 1.00 89.06 117 TYR A N 1
ATOM 982 C CA . TYR A 1 117 ? 16.521 2.272 -13.736 1.00 89.06 117 TYR A CA 1
ATOM 983 C C . TYR A 1 117 ? 15.512 3.406 -13.897 1.00 89.06 117 TYR A C 1
ATOM 985 O O . TYR A 1 117 ? 15.766 4.380 -14.599 1.00 89.06 117 TYR A O 1
ATOM 993 N N . LEU A 1 118 ? 14.369 3.289 -13.231 1.00 88.25 118 LEU A N 1
ATOM 994 C CA . LEU A 1 118 ? 13.394 4.364 -13.107 1.00 88.25 118 LEU A CA 1
ATOM 995 C C . LEU A 1 118 ? 13.666 5.135 -11.812 1.00 88.25 118 LEU A C 1
ATOM 997 O O . LEU A 1 118 ? 13.664 4.547 -10.719 1.00 88.25 118 LEU A O 1
ATOM 1001 N N . ASP A 1 119 ? 13.918 6.439 -11.919 1.00 85.50 119 ASP A N 1
ATOM 1002 C CA . ASP A 1 119 ? 14.149 7.283 -10.751 1.00 85.50 119 ASP A CA 1
ATOM 1003 C C . ASP A 1 119 ? 12.862 7.455 -9.938 1.00 85.50 119 ASP A C 1
ATOM 1005 O O . ASP A 1 119 ? 11.817 7.850 -10.444 1.00 85.50 119 ASP A O 1
ATOM 1009 N N . ASN A 1 120 ? 12.933 7.181 -8.639 1.00 80.44 120 ASN A N 1
ATOM 1010 C CA . ASN A 1 120 ? 11.750 7.144 -7.781 1.00 80.44 120 ASN A CA 1
ATOM 1011 C C . ASN A 1 120 ? 11.199 8.545 -7.448 1.00 80.44 120 ASN A C 1
ATOM 1013 O O . ASN A 1 120 ? 10.075 8.656 -6.964 1.00 80.44 120 ASN A O 1
ATOM 1017 N N . LYS A 1 121 ? 11.991 9.610 -7.648 1.00 81.62 121 LYS A N 1
ATOM 1018 C CA . LYS A 1 121 ? 11.559 10.995 -7.401 1.00 81.62 121 LYS A CA 1
ATOM 1019 C C . LYS A 1 121 ? 10.983 11.635 -8.657 1.00 81.62 121 LYS A C 1
ATOM 1021 O O . LYS A 1 121 ? 9.877 12.161 -8.619 1.00 81.62 121 LYS A O 1
ATOM 1026 N N . SER A 1 122 ? 11.740 11.599 -9.748 1.00 83.56 122 SER A N 1
ATOM 1027 C CA . SER A 1 122 ? 11.361 12.222 -11.018 1.00 83.56 122 SER A CA 1
ATOM 1028 C C . SER A 1 122 ? 10.478 11.334 -11.892 1.00 83.56 122 SER A C 1
ATOM 1030 O O . SER A 1 1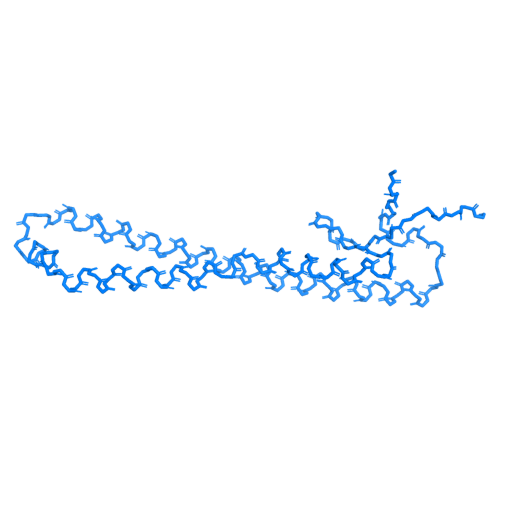22 ? 9.864 11.851 -12.821 1.00 83.56 122 SER A O 1
ATOM 1032 N N . LEU A 1 123 ? 10.393 10.029 -11.594 1.00 85.81 123 LEU A N 1
ATOM 1033 C CA . LEU A 1 123 ? 9.686 9.021 -12.393 1.00 85.81 123 LEU A CA 1
ATOM 1034 C C . LEU A 1 123 ? 10.166 8.954 -13.849 1.00 85.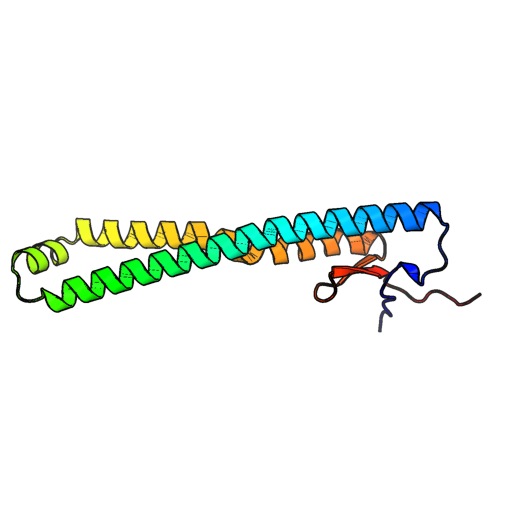81 123 LEU A C 1
ATOM 1036 O O . LEU A 1 123 ? 9.428 8.515 -14.724 1.00 85.81 123 LEU A O 1
ATOM 1040 N N . LYS A 1 124 ? 11.411 9.371 -14.097 1.00 87.56 124 LYS A N 1
ATOM 1041 C CA . LYS A 1 124 ? 12.045 9.305 -15.412 1.00 87.56 124 LYS A CA 1
ATOM 1042 C C . LYS A 1 124 ? 12.945 8.089 -15.520 1.00 87.56 124 LYS A C 1
ATOM 1044 O O . LYS A 1 124 ? 13.556 7.666 -14.533 1.00 87.56 124 LYS A O 1
ATOM 1049 N N . LEU A 1 125 ? 13.034 7.539 -16.724 1.00 87.62 125 LEU A N 1
ATOM 1050 C CA . LEU A 1 125 ? 13.951 6.456 -17.026 1.00 87.62 125 LEU A CA 1
ATOM 1051 C C . LEU A 1 125 ? 15.372 7.014 -17.146 1.00 87.62 125 LEU A C 1
ATOM 1053 O O . LEU A 1 125 ? 15.610 8.077 -17.728 1.00 87.62 125 LEU A O 1
ATOM 1057 N N . CYS A 1 126 ? 16.318 6.276 -16.584 1.00 85.25 126 CYS A N 1
ATOM 1058 C CA . CYS A 1 126 ? 17.722 6.633 -16.507 1.00 85.25 126 CYS A CA 1
ATOM 1059 C C . CYS A 1 126 ? 18.593 5.453 -16.935 1.00 85.25 126 CYS A C 1
ATOM 1061 O O . CYS A 1 126 ? 18.237 4.295 -16.701 1.00 85.25 126 CYS A O 1
ATOM 1063 N N . VAL A 1 127 ? 19.757 5.748 -17.512 1.00 84.12 127 VAL A N 1
ATOM 1064 C CA . VAL A 1 127 ? 20.751 4.733 -17.888 1.00 84.12 127 VAL A CA 1
ATOM 1065 C C . VAL A 1 127 ? 21.873 4.693 -16.856 1.00 84.12 127 VAL A C 1
ATOM 1067 O O . VAL A 1 127 ? 22.374 5.734 -16.436 1.00 84.12 127 VAL A O 1
ATOM 1070 N N . ILE A 1 128 ? 22.256 3.489 -16.443 1.00 79.81 128 ILE A N 1
ATOM 1071 C CA . ILE A 1 128 ? 23.365 3.195 -15.536 1.00 79.81 128 ILE A CA 1
ATOM 1072 C C . ILE A 1 128 ? 24.627 2.981 -16.382 1.00 79.81 128 ILE A C 1
ATOM 1074 O O . ILE A 1 128 ? 24.687 2.037 -17.164 1.00 79.81 128 ILE A O 1
ATOM 1078 N N . GLY A 1 129 ? 25.647 3.819 -16.207 1.00 68.12 129 GLY A N 1
ATOM 1079 C CA . GLY A 1 129 ? 26.936 3.700 -16.896 1.00 68.12 129 GLY A CA 1
ATOM 1080 C C . GLY A 1 129 ? 27.429 5.015 -17.502 1.00 68.12 129 GLY A C 1
ATOM 1081 O O . GLY A 1 129 ? 26.674 5.969 -17.661 1.00 68.12 129 GLY A O 1
ATOM 1082 N N . SER A 1 130 ? 28.721 5.071 -17.837 1.00 54.84 130 SER A N 1
ATOM 1083 C CA . SER A 1 130 ? 29.328 6.169 -18.595 1.00 54.84 130 SER A CA 1
ATOM 1084 C C . SER A 1 130 ? 29.140 5.936 -20.092 1.00 54.84 130 SER A C 1
ATOM 1086 O O . SER A 1 130 ? 29.762 5.031 -20.645 1.00 54.84 130 SER A O 1
ATOM 1088 N N . PHE A 1 131 ? 28.332 6.758 -20.764 1.00 54.72 131 PHE A N 1
ATOM 1089 C CA . PHE A 1 131 ? 28.454 6.876 -22.216 1.00 54.72 131 PHE A CA 1
ATOM 1090 C C . PHE A 1 131 ? 29.797 7.541 -22.511 1.00 54.72 131 PHE A C 1
ATOM 1092 O O . PHE A 1 131 ? 30.030 8.678 -22.094 1.00 54.72 131 PHE A O 1
ATOM 1099 N N . SER A 1 132 ? 30.697 6.811 -23.172 1.00 38.91 132 SER A N 1
ATOM 1100 C CA . SER A 1 132 ? 31.867 7.418 -23.798 1.00 38.91 132 SER A CA 1
ATOM 1101 C C . SER A 1 132 ? 31.347 8.446 -24.796 1.00 38.91 132 SER A C 1
ATOM 1103 O O . SER A 1 132 ? 30.554 8.098 -25.670 1.00 38.91 132 SER A O 1
ATOM 1105 N N . LYS A 1 133 ? 31.724 9.715 -24.613 1.00 40.59 133 LYS A N 1
ATOM 1106 C CA . LYS A 1 133 ? 31.583 10.724 -25.662 1.00 40.59 133 LYS A CA 1
ATOM 1107 C C . LYS A 1 133 ? 32.486 10.259 -26.802 1.00 40.59 133 LYS A C 1
ATOM 1109 O O . LYS A 1 133 ? 33.702 10.281 -26.630 1.00 40.59 133 LYS A O 1
ATOM 1114 N N . GLU A 1 134 ? 31.898 9.765 -27.882 1.00 36.50 134 GLU A N 1
ATOM 1115 C CA . GLU A 1 134 ? 32.530 9.920 -29.194 1.00 36.50 134 GLU A CA 1
ATOM 1116 C C . GLU A 1 134 ? 32.380 11.379 -29.629 1.00 36.50 134 GLU A C 1
ATOM 1118 O O . GLU A 1 134 ? 31.288 11.955 -29.392 1.00 36.50 134 GLU A O 1
#

Sequence (134 aa):
MSYAFCPVYHVNINQPQKEDLLRFETSAVDSYRHYKEIETRSRIRISLVITLISLLAFVTWQFREDRTVLDTINNIPLMLFVCLFFFLIIKHYYKSLFKSKGYIKSLNKTLKGFNLYLDNKSLKLCVIGSFSKE

Radius of gyration: 24.9 Å; chains: 1; bounding box: 59×26×67 Å